Protein AF-A0A0M9DTR4-F1 (afdb_monomer_lite)

Radius of gyration: 16.74 Å; chains: 1; bounding box: 47×38×42 Å

pLDDT: mean 70.46, std 15.35, range [34.19, 94.31]

Foldseek 3Di:
DVVVVVPLPDDDPPVVLVVVLVVVLPPDDDPVCSVVLVVVLVVLVVVLVVVLSVVLVVDPDPVLSVLLNQLSSLCSVLVSCVVVVHPCSVVSNVVSVVSNVVSVVVVVVVVVVVVD

Secondary structure (DSSP, 8-state):
--SSGGGGGG----HHHHHHHHHHTTSS--TTTHHHHHHHHHHHHHHHHHHHHHHHHH---HHHHHHHHHHHHHHHHHHHHHHTT-TTHHHHHHHHHHHHHHHHHHHHHHHHHT--

Structure (mmCIF, N/CA/C/O backbone):
data_AF-A0A0M9DTR4-F1
#
_entry.id   AF-A0A0M9DTR4-F1
#
loop_
_atom_site.group_PDB
_atom_site.id
_atom_site.type_symbol
_atom_site.label_atom_id
_atom_site.label_alt_id
_atom_site.label_comp_id
_atom_site.label_asym_id
_atom_site.label_entity_id
_atom_site.label_seq_id
_atom_site.pdbx_PDB_ins_code
_atom_site.Cartn_x
_atom_site.Cartn_y
_atom_site.Cartn_z
_atom_site.occupancy
_atom_site.B_iso_or_equiv
_atom_site.auth_seq_id
_atom_site.auth_comp_id
_atom_site.auth_asym_id
_atom_site.auth_atom_id
_atom_site.pdbx_PDB_model_num
ATOM 1 N N . MET A 1 1 ? 2.302 27.544 21.510 1.00 43.34 1 MET A N 1
ATOM 2 C CA . MET A 1 1 ? 2.960 26.998 20.297 1.00 43.34 1 MET A CA 1
ATOM 3 C C . MET A 1 1 ? 3.927 25.820 20.546 1.00 43.34 1 MET A C 1
ATOM 5 O O . MET A 1 1 ? 4.364 25.216 19.581 1.00 43.34 1 MET A O 1
ATOM 9 N N . LYS A 1 2 ? 4.225 25.418 21.800 1.00 37.38 2 LYS A N 1
ATOM 10 C CA . LYS A 1 2 ? 5.081 24.245 22.111 1.00 37.38 2 LYS A CA 1
ATOM 11 C C . LYS A 1 2 ? 4.366 22.876 22.087 1.00 37.38 2 LYS A C 1
ATOM 13 O O . LYS A 1 2 ? 5.029 21.853 21.998 1.00 37.38 2 LYS A O 1
ATOM 18 N N . PHE A 1 3 ? 3.030 22.840 22.108 1.00 34.19 3 PHE A N 1
ATOM 19 C CA . PHE A 1 3 ? 2.258 21.584 22.148 1.00 34.19 3 PHE A CA 1
ATOM 20 C C . PHE A 1 3 ? 2.024 20.917 20.781 1.00 34.19 3 PHE A C 1
ATOM 22 O O . PHE A 1 3 ? 1.700 19.734 20.731 1.00 34.19 3 PHE A O 1
ATOM 29 N N . ILE A 1 4 ? 2.212 21.642 19.673 1.00 40.84 4 ILE A N 1
ATOM 30 C CA . ILE A 1 4 ? 1.938 21.125 18.320 1.00 40.84 4 ILE A CA 1
ATOM 31 C C . ILE A 1 4 ? 3.073 20.200 17.844 1.00 40.84 4 ILE A C 1
ATOM 33 O O . ILE A 1 4 ? 2.815 19.183 17.207 1.00 40.84 4 ILE A O 1
ATOM 37 N N . PHE A 1 5 ? 4.320 20.471 18.243 1.00 36.72 5 PHE A N 1
ATOM 38 C CA . PHE A 1 5 ? 5.483 19.680 17.824 1.00 36.72 5 PHE A CA 1
ATOM 39 C C . PHE A 1 5 ? 5.635 18.332 18.546 1.00 36.72 5 PHE A C 1
ATOM 41 O O . PHE A 1 5 ? 6.255 17.421 18.005 1.00 36.72 5 PHE A O 1
ATOM 48 N N . ALA A 1 6 ? 5.035 18.150 19.726 1.00 35.53 6 ALA A N 1
ATOM 49 C CA . ALA A 1 6 ? 5.185 16.907 20.488 1.00 35.53 6 ALA A CA 1
ATOM 50 C C . ALA A 1 6 ? 4.417 15.714 19.881 1.00 35.53 6 ALA A C 1
ATOM 52 O O . ALA A 1 6 ? 4.743 14.563 20.161 1.00 35.53 6 ALA A O 1
ATOM 53 N N . LYS A 1 7 ? 3.402 15.964 19.040 1.00 36.97 7 LYS A N 1
ATOM 54 C CA . LYS A 1 7 ? 2.514 14.911 18.512 1.00 36.97 7 LYS A CA 1
ATOM 55 C C . LYS A 1 7 ? 2.873 14.424 17.103 1.00 36.97 7 LYS A C 1
ATOM 57 O O . LYS A 1 7 ? 2.364 13.394 16.677 1.00 36.97 7 LYS A O 1
ATOM 62 N N . VAL A 1 8 ? 3.778 15.119 16.413 1.00 42.59 8 VAL A N 1
ATOM 63 C CA . VAL A 1 8 ? 4.242 14.780 15.052 1.00 42.59 8 VAL A CA 1
ATOM 64 C C . VAL A 1 8 ? 5.167 13.548 15.043 1.00 42.59 8 VAL A C 1
ATOM 66 O O . VAL A 1 8 ? 5.358 12.914 14.014 1.00 42.59 8 VAL A O 1
ATOM 69 N N . ASN A 1 9 ? 5.689 13.134 16.201 1.00 39.22 9 ASN A N 1
ATOM 70 C CA . ASN A 1 9 ? 6.763 12.140 16.296 1.00 39.22 9 ASN A CA 1
ATOM 71 C C . ASN A 1 9 ? 6.306 10.664 16.385 1.00 39.22 9 ASN A C 1
ATOM 73 O O . ASN A 1 9 ? 7.070 9.818 16.846 1.00 39.22 9 ASN A O 1
ATOM 77 N N . ARG A 1 10 ? 5.059 10.331 16.014 1.00 49.88 10 ARG A N 1
ATOM 78 C CA . ARG A 1 10 ? 4.512 8.969 16.212 1.00 49.88 10 ARG A CA 1
ATOM 79 C C . ARG A 1 10 ? 4.638 8.012 15.030 1.00 49.88 10 ARG A C 1
ATOM 81 O O . ARG A 1 10 ? 4.493 6.814 15.235 1.00 49.88 10 ARG A O 1
ATOM 88 N N . TYR A 1 11 ? 4.946 8.499 13.834 1.00 50.19 11 TYR A N 1
ATOM 89 C CA . TYR A 1 11 ? 5.058 7.650 12.649 1.00 50.19 11 TYR A CA 1
ATOM 90 C C . TYR A 1 11 ? 6.452 7.790 12.044 1.00 50.19 11 TYR A C 1
ATOM 92 O O . TYR A 1 11 ? 6.654 8.449 11.028 1.00 50.19 11 TYR A O 1
ATOM 100 N N . LYS A 1 12 ? 7.444 7.176 12.702 1.00 52.47 12 LYS A N 1
ATOM 101 C CA . LYS A 1 12 ? 8.712 6.869 12.036 1.00 52.47 12 LYS A CA 1
ATOM 102 C C . LYS A 1 12 ? 8.406 5.799 10.996 1.00 52.47 12 LYS A C 1
ATOM 104 O O . LYS A 1 12 ? 8.096 4.668 11.362 1.00 52.47 12 LYS A O 1
ATOM 109 N N . ILE A 1 13 ? 8.466 6.175 9.720 1.00 51.47 13 ILE A N 1
ATOM 110 C CA . ILE A 1 13 ? 8.462 5.221 8.610 1.00 51.47 13 ILE A CA 1
ATOM 111 C C . ILE A 1 13 ? 9.554 4.193 8.933 1.00 51.47 13 ILE A C 1
ATOM 113 O O . ILE A 1 13 ? 10.699 4.598 9.168 1.00 51.47 13 ILE A O 1
ATOM 117 N N . PRO A 1 14 ? 9.230 2.896 9.036 1.00 45.91 14 PRO A N 1
ATOM 118 C CA . PRO A 1 14 ? 10.225 1.910 9.402 1.00 45.91 14 PRO A CA 1
ATOM 119 C C . PRO A 1 14 ? 11.342 1.919 8.350 1.00 45.91 14 PRO A C 1
ATOM 121 O O . PRO A 1 14 ? 11.039 1.845 7.157 1.00 45.91 14 PRO A O 1
ATOM 124 N N . PRO A 1 15 ? 12.625 1.979 8.741 1.00 46.09 15 PRO A N 1
ATOM 125 C CA . PRO A 1 15 ? 13.732 2.020 7.786 1.00 46.09 15 PRO A CA 1
ATOM 126 C C . PRO A 1 15 ? 13.749 0.802 6.848 1.00 46.09 15 PRO A C 1
ATOM 128 O O . PRO A 1 15 ? 14.221 0.913 5.721 1.00 46.09 15 PRO A O 1
ATOM 131 N N . PHE A 1 16 ? 13.152 -0.326 7.257 1.00 43.22 16 PHE A N 1
ATOM 132 C CA . PHE A 1 16 ? 12.993 -1.497 6.393 1.00 43.22 16 PHE A CA 1
ATOM 133 C C . PHE A 1 16 ? 12.066 -1.244 5.192 1.00 43.22 16 PHE A C 1
ATOM 135 O O . PHE A 1 16 ? 12.282 -1.840 4.145 1.00 43.22 16 PHE A O 1
ATOM 142 N N . VAL A 1 17 ? 11.065 -0.359 5.305 1.00 53.34 17 VAL A N 1
ATOM 143 C CA . VAL A 1 17 ? 10.143 -0.033 4.200 1.00 53.34 17 VAL A CA 1
ATOM 144 C C . VAL A 1 17 ? 10.885 0.736 3.110 1.00 53.34 17 VAL A C 1
ATOM 146 O O . VAL A 1 17 ? 10.721 0.450 1.931 1.00 53.34 17 VAL A O 1
ATOM 149 N N . ILE A 1 18 ? 11.766 1.658 3.507 1.00 55.31 18 ILE A N 1
ATOM 150 C CA . ILE A 1 18 ? 12.623 2.401 2.576 1.00 55.31 18 ILE A CA 1
ATOM 151 C C . ILE A 1 18 ? 13.627 1.446 1.917 1.00 55.31 18 ILE A C 1
ATOM 153 O O . ILE A 1 18 ? 13.803 1.487 0.703 1.00 55.31 18 ILE A O 1
ATOM 157 N N . LEU A 1 19 ? 14.238 0.544 2.695 1.00 50.56 19 LEU A N 1
ATOM 158 C CA . LEU A 1 19 ? 15.201 -0.433 2.175 1.00 50.56 19 LEU A CA 1
ATOM 159 C C . LEU A 1 19 ? 14.567 -1.433 1.196 1.00 50.56 19 LEU A C 1
ATOM 161 O O . LEU A 1 19 ? 15.184 -1.780 0.195 1.00 50.56 19 LEU A O 1
ATOM 165 N N . LEU A 1 20 ? 13.344 -1.887 1.476 1.00 52.94 20 LEU A N 1
ATOM 166 C CA . LEU A 1 20 ? 12.623 -2.851 0.645 1.00 52.94 20 LEU A CA 1
ATOM 167 C C . LEU A 1 20 ? 12.211 -2.228 -0.693 1.00 52.94 20 LEU A C 1
ATOM 169 O O . LEU A 1 20 ? 12.397 -2.841 -1.738 1.00 52.94 20 LEU A O 1
ATOM 173 N N . VAL A 1 21 ? 11.737 -0.981 -0.676 1.00 56.31 21 VAL A N 1
ATOM 174 C CA . VAL A 1 21 ? 11.347 -0.262 -1.897 1.00 56.31 21 VAL A CA 1
ATOM 175 C C . VAL A 1 21 ? 12.566 0.104 -2.755 1.00 56.31 21 VAL A C 1
ATOM 177 O O . VAL A 1 21 ? 12.513 -0.032 -3.973 1.00 56.31 21 VAL A O 1
ATOM 180 N N . VAL A 1 22 ? 13.688 0.499 -2.142 1.00 58.59 22 VAL A N 1
ATOM 181 C CA . VAL A 1 22 ? 14.943 0.784 -2.867 1.00 58.59 22 VAL A CA 1
ATOM 182 C C . VAL A 1 22 ? 15.613 -0.497 -3.378 1.00 58.59 22 VAL A C 1
ATOM 184 O O . VAL A 1 22 ? 16.221 -0.491 -4.444 1.00 58.59 22 VAL A O 1
ATOM 187 N N . GLY A 1 23 ? 15.490 -1.612 -2.654 1.00 56.47 23 GLY A N 1
ATOM 188 C CA . GLY A 1 23 ? 16.024 -2.904 -3.087 1.00 56.47 23 GLY A CA 1
ATOM 189 C C . GLY A 1 23 ? 15.309 -3.454 -4.323 1.00 56.47 23 GLY A C 1
ATOM 190 O O . GLY A 1 23 ? 15.964 -3.952 -5.239 1.00 56.47 23 GLY A O 1
ATOM 191 N N . LEU A 1 24 ? 13.983 -3.311 -4.396 1.00 52.62 24 LEU A N 1
ATOM 192 C CA . LEU A 1 24 ? 13.187 -3.826 -5.515 1.00 52.62 24 LEU A CA 1
ATOM 193 C C . LEU A 1 24 ? 13.381 -3.015 -6.808 1.00 52.62 24 LEU A C 1
ATOM 195 O O . LEU A 1 24 ? 13.312 -3.573 -7.889 1.00 52.62 24 LEU A O 1
ATOM 199 N N . THR A 1 25 ? 13.736 -1.732 -6.772 1.00 56.22 25 THR A N 1
ATOM 200 C CA . THR A 1 25 ? 13.970 -0.979 -8.024 1.00 56.22 25 THR A CA 1
ATOM 201 C C . THR A 1 25 ? 15.291 -1.324 -8.729 1.00 56.22 25 THR A C 1
ATOM 203 O O . THR A 1 25 ? 15.538 -0.839 -9.832 1.00 56.22 25 THR A O 1
ATOM 206 N N . SER A 1 26 ? 16.139 -2.173 -8.133 1.00 53.97 26 SER A N 1
ATOM 207 C CA . SER A 1 26 ? 17.496 -2.452 -8.628 1.00 53.97 26 SER A CA 1
ATOM 208 C C . SER A 1 26 ? 17.660 -3.746 -9.449 1.00 53.97 26 SER A C 1
ATOM 210 O O . SER A 1 26 ? 18.710 -3.939 -10.061 1.00 53.97 26 SER A O 1
ATOM 212 N N . ILE A 1 27 ? 16.649 -4.624 -9.527 1.00 53.75 27 ILE A N 1
ATOM 213 C CA . ILE A 1 27 ? 16.793 -5.958 -10.151 1.00 53.75 27 ILE A CA 1
ATOM 214 C C . ILE A 1 27 ? 16.231 -5.974 -11.591 1.00 53.75 27 ILE A C 1
ATOM 216 O O . ILE A 1 27 ? 15.093 -6.341 -11.846 1.00 53.75 27 ILE A O 1
ATOM 220 N N . GLY A 1 28 ? 17.046 -5.614 -12.584 1.00 56.47 28 GLY A N 1
ATOM 221 C CA . GLY A 1 28 ? 16.766 -5.988 -13.985 1.00 56.47 28 GLY A CA 1
ATOM 222 C C . GLY A 1 28 ? 16.143 -4.924 -14.894 1.00 56.47 28 GLY A C 1
ATOM 223 O O . GLY A 1 28 ? 15.533 -5.281 -15.898 1.00 56.47 28 GLY A O 1
ATOM 224 N N . ALA A 1 29 ? 16.315 -3.635 -14.597 1.00 57.31 29 ALA A N 1
ATOM 225 C CA . ALA A 1 29 ? 16.018 -2.576 -15.561 1.00 57.31 29 ALA A CA 1
ATOM 226 C C . ALA A 1 29 ? 17.230 -2.293 -16.469 1.00 57.31 29 ALA A C 1
ATOM 228 O O . ALA A 1 29 ? 18.368 -2.200 -16.006 1.00 57.31 29 ALA A O 1
ATOM 229 N N . ASP A 1 30 ? 16.964 -2.138 -17.765 1.00 63.38 30 ASP A N 1
ATOM 230 C CA . ASP A 1 30 ? 17.950 -1.754 -18.774 1.00 63.38 30 ASP A CA 1
ATOM 231 C C . ASP A 1 30 ? 18.563 -0.382 -18.415 1.00 63.38 30 ASP A C 1
ATOM 233 O O . ASP A 1 30 ? 17.836 0.578 -18.128 1.00 63.38 30 ASP A O 1
ATOM 237 N N . LEU A 1 31 ? 19.898 -0.271 -18.412 1.00 63.84 31 LEU A N 1
ATOM 238 C CA . LEU A 1 31 ? 20.644 0.875 -17.847 1.00 63.84 31 LEU A CA 1
ATOM 239 C C . LEU A 1 31 ? 20.232 2.238 -18.433 1.00 63.84 31 LEU A C 1
ATOM 241 O O . LEU A 1 31 ? 20.317 3.257 -17.748 1.00 63.84 31 LEU A O 1
ATOM 245 N N . ASN A 1 32 ? 19.747 2.254 -19.675 1.00 68.38 32 ASN A N 1
ATOM 246 C CA . ASN A 1 32 ? 19.330 3.470 -20.378 1.00 68.38 32 ASN A CA 1
ATOM 247 C C . ASN A 1 32 ? 17.959 4.004 -19.928 1.00 68.38 32 ASN A C 1
ATOM 249 O O . ASN A 1 32 ? 17.683 5.192 -20.080 1.00 68.38 32 ASN A O 1
ATOM 253 N N . VAL A 1 33 ? 17.100 3.146 -19.370 1.00 68.44 33 VAL A N 1
ATOM 254 C CA . VAL A 1 33 ? 15.736 3.502 -18.927 1.00 68.44 33 VAL A CA 1
ATOM 255 C C . VAL A 1 33 ? 15.663 3.644 -17.403 1.00 68.44 33 VAL A C 1
ATOM 257 O O . VAL A 1 33 ? 14.786 4.333 -16.879 1.00 68.44 33 VAL A O 1
ATOM 260 N N . LEU A 1 34 ? 16.646 3.073 -16.698 1.00 69.62 34 LEU A N 1
ATOM 261 C CA . LEU A 1 34 ? 16.830 3.139 -15.250 1.00 69.62 34 LEU A CA 1
ATOM 262 C C . LEU A 1 34 ? 16.625 4.543 -14.636 1.00 69.62 34 LEU A C 1
ATOM 264 O O . LEU A 1 34 ? 15.877 4.635 -13.661 1.00 69.62 34 LEU A O 1
ATOM 268 N N . PRO A 1 35 ? 17.190 5.651 -15.169 1.00 69.69 35 PRO A N 1
ATOM 269 C CA . PRO A 1 3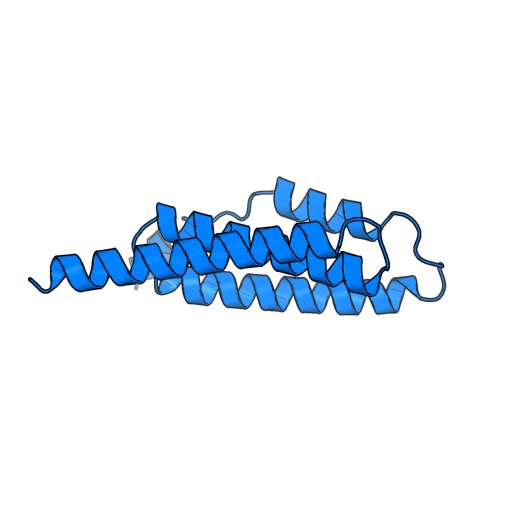5 ? 16.991 6.969 -14.559 1.00 69.69 35 PRO A CA 1
ATOM 270 C C . PRO A 1 35 ? 15.539 7.460 -14.652 1.00 69.69 35 PRO A C 1
ATOM 272 O O . PRO A 1 35 ? 15.030 8.038 -13.694 1.00 69.69 35 PRO A O 1
ATOM 275 N N . PHE A 1 36 ? 14.838 7.190 -15.758 1.00 69.56 36 PHE A N 1
ATOM 276 C CA . PHE A 1 36 ? 13.424 7.553 -15.903 1.00 69.56 36 PHE A CA 1
ATOM 277 C C . PHE A 1 36 ? 12.529 6.715 -14.986 1.00 69.56 36 PHE A C 1
ATOM 279 O O . PHE A 1 36 ? 11.623 7.255 -14.352 1.00 69.56 36 PHE A O 1
ATOM 286 N N . MET A 1 37 ? 12.815 5.418 -14.857 1.00 69.06 37 MET A N 1
ATOM 287 C CA . MET A 1 37 ? 12.072 4.531 -13.958 1.00 69.06 37 MET A CA 1
ATOM 288 C C . MET A 1 37 ? 12.277 4.902 -12.489 1.00 69.06 37 MET A C 1
ATOM 290 O O . MET A 1 37 ? 11.315 4.915 -11.728 1.00 69.06 37 MET A O 1
ATOM 294 N N . LEU A 1 38 ? 13.496 5.285 -12.097 1.00 72.44 38 LEU A N 1
ATOM 295 C CA . LEU A 1 38 ? 13.780 5.766 -10.744 1.00 72.44 38 LEU A CA 1
ATOM 296 C C . LEU A 1 38 ? 13.049 7.073 -10.428 1.00 72.44 38 LEU A C 1
ATOM 298 O O . LEU A 1 38 ? 12.553 7.226 -9.316 1.00 72.44 38 LEU A O 1
ATOM 302 N N . ILE A 1 39 ? 12.938 7.996 -11.390 1.00 76.31 39 ILE A N 1
ATOM 303 C CA . ILE A 1 39 ? 12.180 9.243 -11.208 1.00 76.31 39 ILE A CA 1
ATOM 304 C C . ILE A 1 39 ? 10.691 8.945 -11.022 1.00 76.31 39 ILE A C 1
ATOM 306 O O . ILE A 1 39 ? 10.085 9.459 -10.083 1.00 76.31 39 ILE A O 1
ATOM 310 N N . ILE A 1 40 ? 10.108 8.100 -11.877 1.00 73.94 40 ILE A N 1
ATOM 311 C CA . ILE A 1 40 ? 8.696 7.702 -11.767 1.00 73.94 40 ILE A CA 1
ATOM 312 C C . ILE A 1 40 ? 8.452 7.019 -10.422 1.00 73.94 40 ILE A C 1
ATOM 314 O O . ILE A 1 40 ? 7.527 7.398 -9.707 1.00 73.94 40 ILE A O 1
ATOM 318 N N . ALA A 1 41 ? 9.337 6.101 -10.031 1.00 73.19 41 ALA A N 1
ATOM 319 C CA . ALA A 1 41 ? 9.227 5.402 -8.764 1.00 73.19 41 ALA A CA 1
ATOM 320 C C . ALA A 1 41 ? 9.329 6.340 -7.561 1.00 73.19 41 ALA A C 1
ATOM 322 O O . ALA A 1 41 ? 8.552 6.239 -6.614 1.00 73.19 41 ALA A O 1
ATOM 323 N N . PHE A 1 42 ? 10.256 7.294 -7.610 1.00 74.44 42 PHE A N 1
ATOM 324 C CA . PHE A 1 42 ? 10.430 8.287 -6.560 1.00 74.44 42 PHE A CA 1
ATOM 325 C C . PHE A 1 42 ? 9.205 9.200 -6.432 1.00 74.44 42 PHE A C 1
ATOM 327 O O . PHE A 1 42 ? 8.755 9.467 -5.318 1.00 74.44 42 PHE A O 1
ATOM 334 N N . ILE A 1 43 ? 8.623 9.632 -7.555 1.00 77.25 43 ILE A N 1
ATOM 335 C CA . ILE A 1 43 ? 7.385 10.425 -7.575 1.00 77.25 43 ILE A CA 1
ATOM 336 C C . ILE A 1 43 ? 6.220 9.625 -6.984 1.00 77.25 43 ILE A C 1
ATOM 338 O O . ILE A 1 43 ? 5.481 10.157 -6.155 1.00 77.25 43 ILE A O 1
ATOM 342 N N . GLU A 1 44 ? 6.072 8.352 -7.352 1.00 75.00 44 GLU A N 1
ATOM 343 C CA . GLU A 1 44 ? 5.035 7.473 -6.800 1.00 75.00 44 GLU A CA 1
ATOM 344 C C . GLU A 1 44 ? 5.171 7.330 -5.284 1.00 75.00 44 GLU A C 1
ATOM 346 O O . GLU A 1 44 ? 4.209 7.549 -4.547 1.00 75.00 44 GLU A O 1
ATOM 351 N N . ILE A 1 45 ? 6.382 7.050 -4.796 1.00 73.81 45 ILE A N 1
ATOM 352 C CA . ILE A 1 45 ? 6.672 6.933 -3.362 1.00 73.81 45 ILE A CA 1
ATOM 353 C C . ILE A 1 45 ? 6.346 8.240 -2.633 1.00 73.81 45 ILE A C 1
ATOM 355 O O . ILE A 1 45 ? 5.732 8.205 -1.566 1.00 73.81 45 ILE A O 1
ATOM 359 N N . LEU A 1 46 ? 6.708 9.398 -3.195 1.00 74.25 46 LEU A N 1
ATOM 360 C CA . LEU A 1 46 ? 6.388 10.698 -2.600 1.00 74.25 46 LEU A CA 1
ATOM 361 C C . LEU A 1 46 ? 4.880 10.949 -2.529 1.00 74.25 46 LEU A C 1
ATOM 363 O O . LEU A 1 46 ? 4.396 11.422 -1.499 1.00 74.25 46 LEU A O 1
ATOM 367 N N . ILE A 1 47 ? 4.132 10.597 -3.578 1.00 78.25 47 ILE A N 1
ATOM 368 C CA . ILE A 1 47 ? 2.666 10.677 -3.586 1.00 78.25 47 ILE A CA 1
ATOM 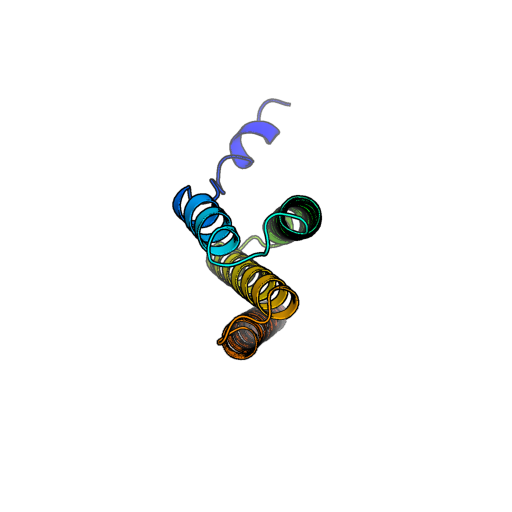369 C C . ILE A 1 47 ? 2.081 9.787 -2.487 1.00 78.25 47 ILE A C 1
ATOM 371 O O . ILE A 1 47 ? 1.220 10.242 -1.732 1.00 78.25 47 ILE A O 1
ATOM 375 N N . TYR A 1 48 ? 2.580 8.558 -2.329 1.00 73.44 48 TYR A N 1
ATOM 376 C CA . TYR A 1 48 ? 2.121 7.662 -1.267 1.00 73.44 48 TYR A CA 1
ATOM 377 C C . TYR A 1 48 ? 2.453 8.191 0.129 1.00 73.44 48 TYR A C 1
ATOM 379 O O . TYR A 1 48 ? 1.580 8.178 0.994 1.00 73.44 48 TYR A O 1
ATOM 387 N N . LEU A 1 49 ? 3.662 8.714 0.357 1.00 69.81 49 LEU A N 1
ATOM 388 C CA . LEU A 1 49 ? 4.054 9.322 1.636 1.00 69.81 49 LEU A CA 1
ATOM 389 C C . LEU A 1 49 ? 3.215 10.564 1.969 1.00 69.81 49 LEU A C 1
ATOM 391 O O . LEU A 1 49 ? 2.815 10.770 3.121 1.00 69.81 49 LEU A O 1
ATOM 395 N N . PHE A 1 50 ? 2.897 11.378 0.963 1.00 74.69 50 PHE A N 1
ATOM 396 C CA . PHE A 1 50 ? 1.996 12.517 1.109 1.00 74.69 50 PHE A CA 1
ATOM 397 C C . PHE A 1 50 ? 0.572 12.069 1.472 1.00 74.69 50 PHE A C 1
ATOM 399 O O . PHE A 1 50 ? -0.038 12.596 2.406 1.00 74.69 50 PHE A O 1
ATOM 406 N N . PHE A 1 51 ? 0.051 11.044 0.797 1.00 70.31 51 PHE A N 1
ATOM 407 C CA . PHE A 1 51 ? -1.289 10.522 1.064 1.00 70.31 51 PHE A CA 1
ATOM 408 C C . PHE A 1 51 ? -1.383 9.878 2.455 1.00 70.31 51 PHE A C 1
ATOM 410 O O . PHE A 1 51 ? -2.303 10.164 3.221 1.00 70.31 51 PHE A O 1
ATOM 417 N N . VAL A 1 52 ? -0.375 9.086 2.827 1.00 68.75 52 VAL A N 1
ATOM 418 C CA . VAL A 1 52 ? -0.206 8.471 4.150 1.00 68.75 52 VAL A CA 1
ATOM 419 C C . VAL A 1 52 ? -0.177 9.511 5.263 1.00 68.75 52 VAL A C 1
ATOM 421 O O . VAL A 1 52 ? -0.864 9.347 6.270 1.00 68.75 52 VAL A O 1
ATOM 424 N N . SER A 1 53 ? 0.603 10.581 5.102 1.00 65.31 53 SER A N 1
ATOM 425 C CA . SER A 1 53 ? 0.725 11.616 6.133 1.00 65.31 53 SER A CA 1
ATOM 426 C C . SER A 1 53 ? -0.576 12.404 6.300 1.00 65.31 53 SER A C 1
ATOM 428 O O . SER A 1 53 ? -0.967 12.714 7.426 1.00 65.31 53 SER A O 1
ATOM 430 N N . THR A 1 54 ? -1.302 12.634 5.204 1.00 67.75 54 THR A N 1
ATOM 431 C CA . THR A 1 54 ? -2.604 13.315 5.218 1.00 67.75 54 THR A CA 1
ATOM 432 C C . THR A 1 54 ? -3.699 12.441 5.848 1.00 67.75 54 THR A C 1
ATOM 434 O O . THR A 1 54 ? -4.445 12.899 6.714 1.00 67.75 54 THR A O 1
ATOM 437 N N . ILE A 1 55 ? -3.777 11.157 5.482 1.00 65.44 55 ILE A N 1
ATOM 438 C CA . ILE A 1 55 ? -4.779 10.203 5.999 1.00 65.44 55 ILE A CA 1
ATOM 439 C C . ILE A 1 55 ? -4.472 9.788 7.443 1.00 65.44 55 ILE A C 1
ATOM 441 O O . ILE A 1 55 ? -5.377 9.707 8.273 1.00 65.44 55 ILE A O 1
ATOM 445 N N . GLY A 1 56 ? -3.200 9.565 7.777 1.00 62.38 56 GLY A N 1
ATOM 446 C CA . GLY A 1 56 ? -2.760 9.249 9.137 1.00 62.38 56 GLY A CA 1
ATOM 447 C C . GLY A 1 56 ? -3.062 10.375 10.128 1.00 62.38 56 GLY A C 1
ATOM 448 O O . GLY A 1 56 ? -3.303 10.114 11.302 1.00 62.38 56 GLY A O 1
ATOM 449 N N . TRP A 1 57 ? -3.129 11.622 9.654 1.00 59.97 57 TRP A N 1
ATOM 450 C CA . TRP A 1 57 ? -3.594 12.753 10.456 1.00 59.97 57 TRP A CA 1
ATOM 451 C C . TRP A 1 57 ? -5.115 12.738 10.696 1.00 59.97 57 TRP A C 1
ATOM 453 O O . TRP A 1 57 ? -5.573 13.102 11.781 1.00 59.97 57 TRP A O 1
ATOM 463 N N . LEU A 1 58 ? -5.902 12.277 9.718 1.00 63.66 58 LEU A N 1
ATOM 464 C CA . LEU A 1 58 ? -7.365 12.162 9.815 1.00 63.66 58 LEU A CA 1
ATOM 465 C C . LEU A 1 58 ? -7.815 11.033 10.760 1.00 63.66 58 LEU A C 1
ATOM 467 O O . LEU A 1 58 ? -8.890 11.115 11.360 1.00 63.66 58 LEU A O 1
ATOM 471 N N . ILE A 1 59 ? -7.004 9.985 10.919 1.00 68.31 59 ILE A N 1
ATOM 472 C CA . ILE A 1 59 ? -7.385 8.764 11.634 1.00 68.31 59 ILE A CA 1
ATOM 473 C C . ILE A 1 59 ? -6.771 8.738 13.030 1.00 68.31 59 ILE A C 1
ATOM 475 O O . ILE A 1 59 ? -5.563 8.649 13.214 1.00 68.31 59 ILE A O 1
ATOM 479 N N . LYS A 1 60 ? -7.635 8.763 14.048 1.00 69.44 60 LYS A N 1
ATOM 480 C CA . LYS A 1 60 ? -7.221 8.725 15.461 1.00 69.44 60 LYS A CA 1
ATOM 481 C C . LYS A 1 60 ? -6.923 7.313 15.983 1.00 69.44 60 LYS A C 1
ATOM 483 O O . LYS A 1 60 ? -6.395 7.190 17.083 1.00 69.44 60 LYS A O 1
ATOM 488 N N . ASN A 1 61 ? -7.293 6.273 15.232 1.00 76.56 61 ASN A N 1
ATOM 489 C CA . ASN A 1 61 ? -7.090 4.874 15.606 1.00 76.56 61 ASN A CA 1
ATOM 490 C C . ASN A 1 61 ? -5.780 4.341 15.014 1.00 76.56 61 ASN A C 1
ATOM 492 O O . ASN A 1 61 ? -5.687 4.161 13.799 1.00 76.56 61 ASN A O 1
ATOM 496 N N . ASP A 1 62 ? -4.819 4.005 15.876 1.00 77.81 62 ASP A N 1
ATOM 497 C CA . ASP A 1 62 ? -3.487 3.534 15.467 1.00 77.81 62 ASP A CA 1
ATOM 498 C C . ASP A 1 62 ? -3.557 2.280 14.563 1.00 77.81 62 ASP A C 1
ATOM 500 O O . ASP A 1 62 ? -2.830 2.173 13.580 1.00 77.81 62 ASP A O 1
ATOM 504 N N . LEU A 1 63 ? -4.504 1.368 14.817 1.00 77.19 63 LEU A N 1
ATOM 505 C CA . LEU A 1 63 ? -4.715 0.148 14.018 1.00 77.19 63 LEU A CA 1
ATOM 506 C C . LEU A 1 63 ? -5.171 0.434 12.575 1.00 77.19 63 LEU A C 1
ATOM 508 O O . LEU A 1 63 ? -4.661 -0.164 11.629 1.00 77.19 63 LEU A O 1
ATOM 512 N N . GLN A 1 64 ? -6.107 1.371 12.397 1.00 78.25 64 GLN A N 1
ATOM 513 C CA . GLN A 1 64 ? -6.575 1.787 11.069 1.00 78.25 64 GLN A CA 1
ATOM 514 C C . GLN A 1 64 ? -5.487 2.561 10.327 1.00 78.25 64 GLN A C 1
ATOM 516 O O . GLN A 1 64 ? -5.295 2.361 9.130 1.00 78.25 64 GLN A O 1
ATOM 521 N N . ALA A 1 65 ? -4.737 3.402 11.044 1.00 77.06 65 ALA A N 1
ATOM 522 C CA . ALA A 1 65 ? -3.604 4.111 10.473 1.00 77.06 65 ALA A CA 1
ATOM 523 C C . ALA A 1 65 ? -2.550 3.128 9.940 1.00 77.06 65 ALA A C 1
ATOM 525 O O . ALA A 1 65 ? -2.136 3.255 8.789 1.00 77.06 65 ALA A O 1
ATOM 526 N N . ILE A 1 66 ? -2.163 2.113 10.721 1.00 79.19 66 ILE A N 1
ATOM 527 C CA . ILE A 1 66 ? -1.206 1.079 10.291 1.00 79.19 66 ILE A CA 1
ATOM 528 C C . ILE A 1 66 ? -1.736 0.302 9.080 1.00 79.19 66 ILE A C 1
ATOM 530 O O . ILE A 1 66 ? -1.010 0.128 8.103 1.00 79.19 66 ILE A O 1
ATOM 534 N N . SER A 1 67 ? -2.999 -0.131 9.111 1.00 81.44 67 SER A N 1
ATOM 535 C CA . SER A 1 67 ? -3.604 -0.891 8.011 1.00 81.44 67 SER A CA 1
ATOM 536 C C . SER A 1 67 ? -3.632 -0.101 6.699 1.00 81.44 67 SER A C 1
ATOM 538 O O . SER A 1 67 ? -3.273 -0.640 5.651 1.00 81.44 67 SER A O 1
ATOM 540 N N . LEU A 1 68 ? -3.972 1.190 6.739 1.00 82.62 68 LEU A N 1
ATOM 541 C CA . LEU A 1 68 ? -3.973 2.042 5.545 1.00 82.62 68 LEU A CA 1
ATOM 542 C C . LEU A 1 68 ? -2.570 2.301 5.020 1.00 82.62 68 LEU A C 1
ATOM 544 O O . LEU A 1 68 ? -2.347 2.179 3.820 1.00 82.62 68 LEU A O 1
ATOM 548 N N . ASN A 1 69 ? -1.618 2.593 5.909 1.00 80.06 69 ASN A N 1
ATOM 549 C CA . ASN A 1 69 ? -0.208 2.711 5.542 1.00 80.06 69 ASN A CA 1
ATOM 550 C C . ASN A 1 69 ? 0.273 1.468 4.788 1.00 80.06 69 ASN A C 1
ATOM 552 O O . ASN A 1 69 ? 0.840 1.578 3.704 1.00 80.06 69 ASN A O 1
ATOM 556 N N . LEU A 1 70 ? -0.006 0.286 5.338 1.00 82.69 70 LEU A N 1
ATOM 557 C CA . LEU A 1 70 ? 0.390 -0.980 4.736 1.00 82.69 70 LEU A CA 1
ATOM 558 C C . LEU A 1 70 ? -0.285 -1.197 3.374 1.00 82.69 70 LEU A C 1
ATOM 560 O O . LEU A 1 70 ? 0.373 -1.602 2.420 1.00 82.69 70 LEU A O 1
ATOM 564 N N . SER A 1 71 ? -1.571 -0.861 3.261 1.00 86.50 71 SER A N 1
ATOM 565 C CA . SER A 1 71 ? -2.324 -0.943 2.004 1.00 86.50 71 SER A CA 1
ATOM 566 C C . SER A 1 71 ? -1.684 -0.097 0.901 1.00 86.50 71 SER A C 1
ATOM 568 O O . SER A 1 71 ? -1.475 -0.581 -0.208 1.00 86.50 71 SER A O 1
ATOM 570 N N . PHE A 1 72 ? -1.330 1.153 1.212 1.00 82.25 72 PHE A N 1
ATOM 571 C CA . PHE A 1 72 ? -0.691 2.066 0.264 1.00 82.25 72 PHE A CA 1
ATOM 572 C C . PHE A 1 72 ? 0.712 1.610 -0.140 1.00 82.25 72 PHE A C 1
ATOM 574 O O . PHE A 1 72 ? 1.070 1.739 -1.306 1.00 82.25 72 PHE A O 1
ATOM 581 N N . VAL A 1 73 ? 1.477 1.013 0.778 1.00 82.12 73 VAL A N 1
ATOM 582 C CA . VAL A 1 73 ? 2.781 0.413 0.451 1.00 82.12 73 VAL A CA 1
ATOM 583 C C . VAL A 1 73 ? 2.621 -0.731 -0.552 1.00 82.12 73 VAL A C 1
ATOM 585 O O . VAL A 1 73 ? 3.320 -0.746 -1.560 1.00 82.12 73 VAL A O 1
ATOM 588 N N . PHE A 1 74 ? 1.679 -1.653 -0.333 1.00 85.44 74 PHE A N 1
ATOM 589 C CA . PHE A 1 74 ? 1.430 -2.752 -1.276 1.00 85.44 74 PHE A CA 1
ATOM 590 C C . PHE A 1 74 ? 0.931 -2.266 -2.639 1.00 85.44 74 PHE A C 1
ATOM 592 O O . PHE A 1 74 ? 1.338 -2.806 -3.665 1.00 85.44 74 PHE A O 1
ATOM 599 N N . LEU A 1 75 ? 0.089 -1.229 -2.663 1.00 86.00 75 LEU A N 1
ATOM 600 C CA . LEU A 1 75 ? -0.354 -0.610 -3.911 1.00 86.00 75 LEU A CA 1
ATOM 601 C C . LEU A 1 75 ? 0.803 0.042 -4.669 1.00 86.00 75 LEU A C 1
ATOM 603 O O . LEU A 1 75 ? 0.875 -0.127 -5.881 1.00 86.00 75 LEU A O 1
ATOM 607 N N . GLY A 1 76 ? 1.707 0.731 -3.968 1.00 81.56 76 GLY A N 1
ATOM 608 C CA . GLY A 1 76 ? 2.876 1.357 -4.581 1.00 81.56 76 GLY A CA 1
ATOM 609 C C . GLY A 1 76 ? 3.903 0.355 -5.089 1.00 81.56 76 GLY A C 1
ATOM 610 O O . GLY A 1 76 ? 4.412 0.502 -6.191 1.00 81.56 76 GLY A O 1
ATOM 611 N N . ILE A 1 77 ? 4.173 -0.708 -4.333 1.00 81.75 77 ILE A N 1
ATOM 612 C CA . ILE A 1 77 ? 5.052 -1.787 -4.803 1.00 81.75 77 ILE A CA 1
ATOM 613 C C . ILE A 1 77 ? 4.424 -2.484 -6.014 1.00 81.75 77 ILE A C 1
ATOM 615 O O . ILE A 1 77 ? 5.086 -2.675 -7.028 1.00 81.75 77 ILE A O 1
ATOM 619 N N . GLY A 1 78 ? 3.132 -2.808 -5.949 1.00 85.75 78 GLY A N 1
ATOM 620 C CA . GLY A 1 78 ? 2.443 -3.466 -7.053 1.00 85.75 78 GLY A CA 1
ATOM 621 C C . GLY A 1 78 ? 2.359 -2.608 -8.319 1.00 85.75 78 GLY A C 1
ATOM 622 O O . GLY A 1 78 ? 2.457 -3.146 -9.420 1.00 85.75 78 GLY A O 1
ATOM 623 N N . SER A 1 79 ? 2.204 -1.284 -8.202 1.00 81.94 79 SER A N 1
ATOM 624 C CA . SER A 1 79 ? 2.204 -0.388 -9.364 1.00 81.94 79 SER A CA 1
ATOM 625 C C . SER A 1 79 ? 3.595 -0.260 -9.985 1.00 81.94 79 SER A C 1
ATOM 627 O O . SER A 1 79 ? 3.713 -0.362 -11.207 1.00 81.94 79 SER A O 1
ATOM 629 N N . LEU A 1 80 ? 4.644 -0.177 -9.162 1.00 78.75 80 LEU A N 1
ATOM 630 C CA . LEU A 1 80 ? 6.038 -0.234 -9.612 1.00 78.75 80 LEU A CA 1
ATOM 631 C C . LEU A 1 80 ? 6.344 -1.524 -10.365 1.00 78.75 80 LEU A C 1
ATOM 633 O O . LEU A 1 80 ? 6.839 -1.485 -11.489 1.00 78.75 80 LEU A O 1
ATOM 637 N N . GLU A 1 81 ? 5.996 -2.668 -9.784 1.00 82.81 81 GLU A N 1
ATOM 638 C CA . GLU A 1 81 ? 6.179 -3.968 -10.427 1.00 82.81 81 GLU A CA 1
ATOM 639 C C . GLU A 1 81 ? 5.387 -4.066 -11.734 1.00 82.81 81 GLU A C 1
ATOM 641 O O . GLU A 1 81 ? 5.871 -4.656 -12.699 1.00 82.81 81 GLU A O 1
ATOM 646 N N . LYS A 1 82 ? 4.199 -3.447 -11.813 1.00 79.44 82 LYS A N 1
ATOM 647 C CA . LYS A 1 82 ? 3.393 -3.408 -13.042 1.00 79.44 82 LYS A CA 1
ATOM 648 C C . LYS A 1 82 ? 4.093 -2.610 -14.143 1.00 79.44 82 LYS A C 1
ATOM 650 O O . LYS A 1 82 ? 4.091 -3.043 -15.292 1.00 79.44 82 LYS A O 1
ATOM 655 N N . ILE A 1 83 ? 4.713 -1.480 -13.797 1.00 77.44 83 ILE A N 1
ATOM 656 C CA . ILE A 1 83 ? 5.507 -0.659 -14.726 1.00 77.44 83 ILE A CA 1
ATOM 657 C C . ILE A 1 83 ? 6.764 -1.425 -15.164 1.00 77.44 83 ILE A C 1
ATOM 659 O O . ILE A 1 83 ? 7.073 -1.488 -16.355 1.00 77.44 83 ILE A O 1
ATOM 663 N N . MET A 1 84 ? 7.454 -2.068 -14.219 1.00 75.50 84 MET A N 1
ATOM 664 C CA . MET A 1 84 ? 8.665 -2.862 -14.463 1.00 75.50 84 MET A CA 1
ATOM 665 C C . MET A 1 84 ? 8.389 -4.239 -15.093 1.00 75.50 84 MET A C 1
ATOM 667 O O . MET A 1 84 ? 9.335 -4.955 -15.404 1.00 75.50 84 MET A O 1
ATOM 671 N N . HIS A 1 85 ? 7.119 -4.604 -15.317 1.00 78.31 85 HIS A N 1
ATOM 672 C CA . HIS A 1 85 ? 6.680 -5.913 -15.826 1.00 78.31 85 HIS A CA 1
ATOM 673 C C . HIS A 1 85 ? 7.148 -7.108 -14.980 1.00 78.31 85 HIS A C 1
ATOM 675 O O . HIS A 1 85 ? 7.268 -8.233 -15.469 1.00 78.31 85 HIS A O 1
ATOM 681 N N . TRP A 1 86 ? 7.398 -6.882 -13.695 1.00 81.88 86 TRP A N 1
ATOM 682 C CA . TRP A 1 86 ? 7.849 -7.932 -12.802 1.00 81.88 86 TRP A CA 1
ATOM 683 C C . TRP A 1 86 ? 6.730 -8.933 -12.487 1.00 81.88 86 TRP A C 1
ATOM 685 O O . TRP A 1 86 ? 5.572 -8.546 -12.275 1.00 81.88 86 TRP A O 1
ATOM 695 N N . PRO A 1 87 ? 7.057 -10.237 -12.424 1.00 80.62 87 PRO A N 1
ATOM 696 C CA . PRO A 1 87 ? 6.094 -11.257 -12.045 1.00 80.62 87 PRO A CA 1
ATOM 697 C C . PRO A 1 87 ? 5.674 -11.044 -10.585 1.00 80.62 87 PRO A C 1
ATOM 699 O O . PRO A 1 87 ? 6.515 -11.010 -9.694 1.00 80.62 87 PRO A O 1
ATOM 702 N N . GLY A 1 88 ? 4.369 -10.913 -10.341 1.00 83.00 88 GLY A N 1
ATOM 703 C CA . GLY A 1 88 ? 3.823 -10.674 -8.996 1.00 83.00 88 GLY A CA 1
ATOM 704 C C . GLY A 1 88 ? 3.142 -9.317 -8.801 1.00 83.00 88 GLY A C 1
ATOM 705 O O . GLY A 1 88 ? 2.394 -9.176 -7.834 1.00 83.00 88 GLY A O 1
ATOM 706 N N . ALA A 1 89 ? 3.268 -8.395 -9.764 1.00 85.56 89 ALA A N 1
ATOM 707 C CA . ALA A 1 89 ? 2.647 -7.065 -9.720 1.00 85.56 89 ALA A CA 1
ATOM 708 C C . ALA A 1 89 ? 1.155 -7.099 -9.362 1.00 85.56 89 ALA A C 1
ATOM 710 O O . ALA A 1 89 ? 0.674 -6.383 -8.482 1.00 85.56 89 ALA A O 1
ATOM 711 N N . ASP A 1 90 ? 0.409 -7.983 -10.024 1.00 88.50 90 ASP A N 1
ATOM 712 C CA . ASP A 1 90 ? -1.026 -8.128 -9.791 1.00 88.50 90 ASP A CA 1
ATOM 713 C C . ASP A 1 90 ? -1.344 -8.637 -8.389 1.00 88.50 90 ASP A C 1
ATOM 715 O O . ASP A 1 90 ? -2.338 -8.225 -7.794 1.00 88.50 90 ASP A O 1
ATOM 719 N N . LEU A 1 91 ? -0.486 -9.487 -7.829 1.00 91.06 91 LEU A N 1
ATOM 720 C CA . LEU A 1 91 ? -0.684 -10.064 -6.508 1.00 91.06 91 LEU A CA 1
ATOM 721 C C . LEU A 1 91 ? -0.499 -8.995 -5.423 1.00 91.06 91 LEU A C 1
ATOM 723 O O . LEU A 1 91 ? -1.357 -8.863 -4.547 1.00 91.06 91 LEU A O 1
ATOM 727 N N . HIS A 1 92 ? 0.542 -8.163 -5.532 1.00 86.38 92 HIS A N 1
ATOM 728 C CA . HIS A 1 92 ? 0.747 -7.019 -4.638 1.00 86.38 92 HIS A CA 1
ATOM 729 C C . HIS A 1 92 ? -0.347 -5.953 -4.784 1.00 86.38 92 HIS A C 1
ATOM 731 O O . HIS A 1 92 ? -0.855 -5.457 -3.774 1.00 86.38 92 HIS A O 1
ATOM 737 N N . LEU A 1 93 ? -0.798 -5.661 -6.010 1.00 87.50 93 LEU A N 1
ATOM 738 C CA . LEU A 1 93 ? -1.925 -4.750 -6.238 1.00 87.50 93 LEU A CA 1
ATOM 739 C C . LEU A 1 93 ? -3.225 -5.272 -5.618 1.00 87.50 93 LEU A C 1
ATOM 741 O O . LEU A 1 93 ? -3.968 -4.500 -5.011 1.00 87.50 93 LEU A O 1
ATOM 745 N N . ILE A 1 94 ? -3.520 -6.565 -5.759 1.00 93.62 94 ILE A N 1
ATOM 746 C CA . ILE A 1 94 ? -4.713 -7.179 -5.162 1.00 93.62 94 ILE A CA 1
ATOM 747 C C . ILE A 1 94 ? -4.626 -7.125 -3.636 1.00 93.62 94 ILE A C 1
ATOM 749 O O . ILE A 1 94 ? -5.580 -6.679 -3.001 1.00 93.62 94 ILE A O 1
ATOM 753 N N . LEU A 1 95 ? -3.490 -7.504 -3.046 1.00 92.00 95 LEU A N 1
ATOM 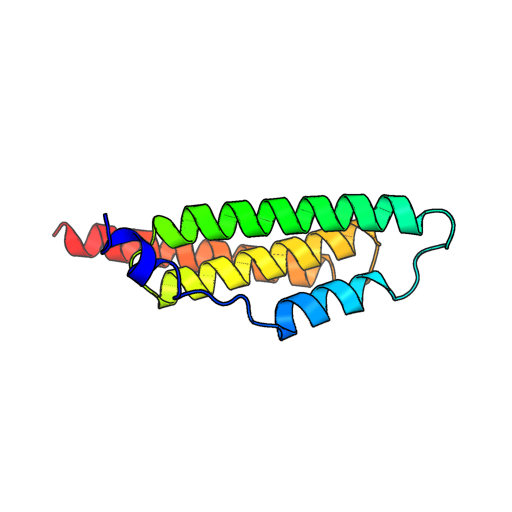754 C CA . LEU A 1 95 ? -3.265 -7.426 -1.598 1.00 92.00 95 LEU A CA 1
ATOM 755 C C . LEU A 1 95 ? -3.477 -6.008 -1.062 1.00 92.00 95 LEU A C 1
ATOM 757 O O . LEU A 1 95 ? -4.221 -5.819 -0.098 1.00 92.00 95 LEU A O 1
ATOM 761 N N . GLY A 1 96 ? -2.889 -5.009 -1.722 1.00 89.19 96 GLY A N 1
ATOM 762 C CA . GLY A 1 96 ? -3.064 -3.605 -1.362 1.00 89.19 96 GLY A CA 1
ATOM 763 C C . GLY A 1 96 ? -4.523 -3.150 -1.443 1.00 89.19 96 GLY A C 1
ATOM 764 O O . GLY A 1 96 ? -5.021 -2.509 -0.517 1.00 89.19 96 GLY A O 1
ATOM 765 N N . LYS A 1 97 ? -5.252 -3.540 -2.500 1.00 90.81 97 LYS A N 1
ATOM 766 C CA . LYS A 1 97 ? -6.686 -3.229 -2.658 1.00 90.81 97 LYS A CA 1
ATOM 767 C C . LYS A 1 97 ? -7.543 -3.888 -1.581 1.00 90.81 97 LYS A C 1
ATOM 769 O O . LYS A 1 97 ? -8.414 -3.232 -1.017 1.00 90.81 97 LYS A O 1
ATOM 774 N N . VAL A 1 98 ? -7.304 -5.165 -1.288 1.00 94.31 98 VAL A N 1
ATOM 775 C CA . VAL A 1 98 ? -8.066 -5.919 -0.282 1.00 94.31 98 VAL A CA 1
ATOM 776 C C . VAL A 1 98 ? -7.870 -5.312 1.104 1.00 94.31 98 VAL A C 1
ATOM 778 O O . VAL A 1 98 ? -8.855 -5.070 1.799 1.00 94.31 98 VAL A O 1
ATOM 781 N N . LEU A 1 99 ? -6.626 -5.004 1.486 1.00 89.00 99 LEU A N 1
ATOM 782 C CA . LEU A 1 99 ? -6.328 -4.347 2.761 1.00 89.00 99 LEU A CA 1
ATOM 783 C C . LEU A 1 99 ? -6.995 -2.968 2.857 1.00 89.00 99 LEU A C 1
ATOM 785 O O . LEU A 1 99 ? -7.593 -2.648 3.887 1.00 89.00 99 LEU A O 1
ATOM 789 N N . LEU A 1 100 ? -6.970 -2.190 1.770 1.00 87.62 100 LEU A N 1
ATOM 790 C CA . LEU A 1 100 ? -7.587 -0.866 1.731 1.00 87.62 100 LEU A CA 1
ATOM 791 C C . LEU A 1 100 ? -9.107 -0.949 1.918 1.00 87.62 100 LEU A C 1
ATOM 793 O O . LEU A 1 100 ? -9.668 -0.247 2.759 1.00 87.62 100 LEU A O 1
ATOM 797 N N . ILE A 1 101 ? -9.771 -1.843 1.181 1.00 90.06 101 ILE A N 1
ATOM 798 C CA . ILE A 1 101 ? -11.220 -2.063 1.281 1.00 90.06 101 ILE A CA 1
ATOM 799 C C . ILE A 1 101 ? -11.594 -2.550 2.683 1.00 90.06 101 ILE A C 1
ATOM 801 O O . ILE A 1 101 ? -12.513 -2.003 3.294 1.00 90.06 101 ILE A O 1
ATOM 805 N N . ALA A 1 102 ? -10.866 -3.531 3.223 1.00 88.50 102 ALA A N 1
ATOM 806 C CA . ALA A 1 102 ? -11.115 -4.053 4.563 1.00 88.50 102 ALA A CA 1
ATOM 807 C C . ALA A 1 102 ? -11.006 -2.947 5.624 1.00 88.50 102 ALA A C 1
ATOM 809 O O . ALA A 1 102 ? -11.885 -2.819 6.480 1.00 88.50 102 ALA A O 1
ATOM 810 N N . CYS A 1 103 ? -9.981 -2.094 5.535 1.00 85.69 103 CYS A N 1
ATOM 811 C CA . CYS A 1 103 ? -9.818 -0.987 6.470 1.00 85.69 103 CYS A CA 1
ATOM 812 C C . CYS A 1 103 ? -10.948 0.047 6.362 1.00 85.69 103 CYS A C 1
ATOM 814 O O . CYS A 1 103 ? -11.416 0.545 7.389 1.00 85.69 103 CYS A O 1
ATOM 816 N N . LEU A 1 104 ? -11.407 0.367 5.148 1.00 85.88 104 LEU A N 1
ATOM 817 C CA . LEU A 1 104 ? -12.516 1.303 4.941 1.00 85.88 104 LEU A CA 1
ATOM 818 C C . LEU A 1 104 ? -13.832 0.756 5.500 1.00 85.88 104 LEU A C 1
ATOM 820 O O . LEU A 1 104 ? -14.537 1.482 6.197 1.00 85.88 104 LEU A O 1
ATOM 824 N N . ILE A 1 105 ? -14.129 -0.525 5.273 1.00 87.88 105 ILE A N 1
ATOM 825 C CA . ILE A 1 105 ? -15.335 -1.176 5.805 1.00 87.88 105 ILE A CA 1
ATOM 826 C C . ILE A 1 105 ? -15.330 -1.145 7.338 1.00 87.88 105 ILE A C 1
ATOM 828 O O . ILE A 1 105 ? -16.308 -0.713 7.948 1.00 87.88 105 ILE A O 1
ATOM 832 N N . ILE A 1 106 ? -14.216 -1.527 7.972 1.00 85.38 106 ILE A N 1
ATOM 833 C CA . ILE A 1 106 ? -14.070 -1.480 9.437 1.00 85.38 106 ILE A CA 1
ATOM 834 C C . ILE A 1 106 ? -14.208 -0.038 9.950 1.00 85.38 106 ILE A C 1
ATOM 836 O O . ILE A 1 106 ? -14.856 0.205 10.970 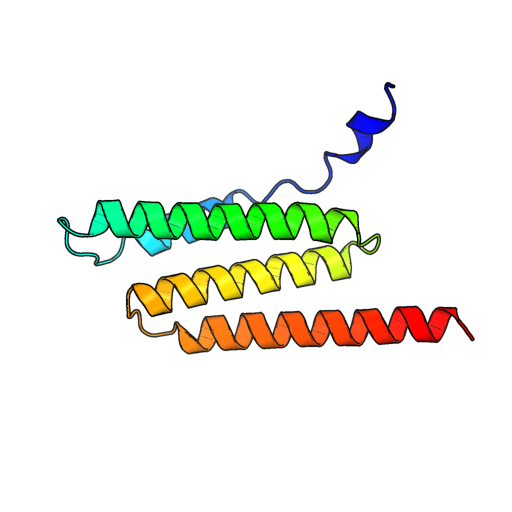1.00 85.38 106 ILE A O 1
ATOM 840 N N . GLY A 1 107 ? -13.637 0.932 9.228 1.00 80.88 107 GLY A N 1
ATOM 841 C CA . GLY A 1 107 ? -13.800 2.362 9.491 1.00 80.88 107 GLY A CA 1
ATOM 842 C C . GLY A 1 107 ? -15.261 2.798 9.504 1.00 80.88 107 GLY A C 1
ATOM 843 O O . GLY A 1 107 ? -15.715 3.390 10.485 1.00 80.88 107 GLY A O 1
ATOM 844 N N . CYS A 1 108 ? -16.008 2.457 8.455 1.00 79.62 108 CYS A N 1
ATOM 845 C CA . CYS A 1 108 ? -17.433 2.751 8.350 1.00 79.62 108 CYS A CA 1
ATOM 846 C C . CYS A 1 108 ? -18.229 2.109 9.494 1.00 79.62 108 CYS A C 1
ATOM 848 O O . CYS A 1 108 ? -18.998 2.808 10.152 1.00 79.62 108 CYS A O 1
ATOM 850 N N . ILE A 1 109 ? -18.006 0.824 9.791 1.00 85.38 109 ILE A N 1
ATOM 851 C CA . ILE A 1 109 ? -18.712 0.107 10.868 1.00 85.38 109 ILE A CA 1
ATOM 852 C C . ILE A 1 109 ? -18.505 0.798 12.221 1.00 85.38 109 ILE A C 1
ATOM 854 O O . ILE A 1 109 ? -19.472 1.046 12.939 1.00 85.38 109 ILE A O 1
ATOM 858 N N . ILE A 1 110 ? -17.267 1.170 12.561 1.00 81.50 110 ILE A N 1
ATOM 859 C CA . ILE A 1 110 ? -16.961 1.846 13.834 1.00 81.50 110 ILE A CA 1
ATOM 860 C C . ILE A 1 110 ? -17.655 3.210 13.928 1.00 81.50 110 ILE A C 1
AT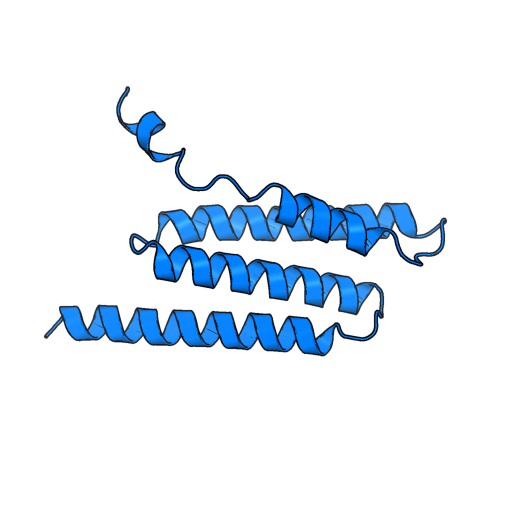OM 862 O O . ILE A 1 110 ? -18.133 3.582 14.999 1.00 81.50 110 ILE A O 1
ATOM 866 N N . ILE A 1 111 ? -17.720 3.965 12.829 1.00 78.62 111 ILE A N 1
ATOM 867 C CA . ILE A 1 111 ? -18.393 5.271 12.805 1.00 78.62 111 ILE A CA 1
ATOM 868 C C . ILE A 1 111 ? -19.903 5.107 13.007 1.00 78.62 111 ILE A C 1
ATOM 870 O O . ILE A 1 111 ? -20.485 5.836 13.810 1.00 78.62 111 ILE A O 1
ATOM 874 N N . PHE A 1 112 ? -20.531 4.151 12.316 1.00 79.69 112 PHE A N 1
ATOM 875 C CA . PHE A 1 112 ? -21.964 3.884 12.460 1.00 79.69 112 PHE A CA 1
ATOM 876 C C . PHE A 1 112 ? -22.315 3.337 13.848 1.00 79.69 112 PHE A C 1
ATOM 878 O O . PHE A 1 112 ? -23.296 3.779 14.437 1.00 79.69 112 PHE A O 1
ATOM 885 N N . SER A 1 113 ? -21.478 2.468 14.421 1.00 77.62 113 SER A N 1
ATOM 886 C CA . SER A 1 113 ? -21.686 1.913 15.765 1.00 77.62 113 SER A CA 1
ATOM 887 C C . SER A 1 113 ? -21.597 2.952 16.884 1.00 77.62 113 SER A C 1
ATOM 889 O O . SER A 1 113 ? -22.150 2.716 17.948 1.00 77.62 113 SER A O 1
ATOM 891 N N . LYS A 1 114 ? -20.892 4.073 16.684 1.00 68.88 114 LYS A N 1
ATOM 892 C CA . LYS A 1 114 ? -20.791 5.155 17.681 1.00 68.88 114 LYS A CA 1
ATOM 893 C C . LYS A 1 114 ? -21.922 6.184 17.596 1.00 68.88 114 LYS A C 1
ATOM 895 O O . LYS A 1 114 ? -21.954 7.101 18.411 1.00 68.88 114 LYS A O 1
ATOM 900 N N . LYS A 1 115 ? -22.776 6.095 16.573 1.00 57.28 115 LYS A N 1
ATOM 901 C CA . LYS A 1 115 ? -23.905 7.011 16.346 1.00 57.28 115 LYS A CA 1
ATOM 902 C C . LYS A 1 115 ? -25.249 6.472 16.855 1.00 57.28 115 LYS A C 1
ATOM 904 O O . LYS A 1 115 ? -26.221 7.220 16.805 1.00 57.28 115 LYS A O 1
ATOM 909 N N . ILE A 1 116 ? -25.291 5.216 17.297 1.00 50.78 116 ILE A N 1
ATOM 910 C CA . ILE A 1 116 ? -26.417 4.576 17.994 1.00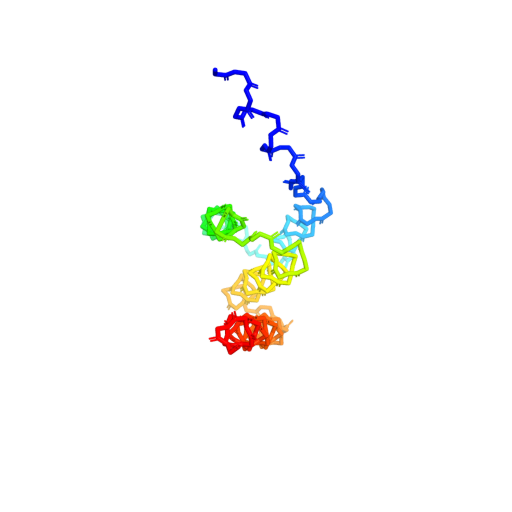 50.78 116 ILE A CA 1
ATOM 911 C C . ILE A 1 116 ? -26.113 4.627 19.489 1.00 50.78 116 ILE A C 1
ATOM 913 O O . ILE A 1 116 ? -27.045 4.935 20.259 1.00 50.78 116 ILE A O 1
#

Sequence (116 aa):
MKFIFAKVNRYKIPPFVILLVVGLTSIGADLNVLPFMLIIAFIEILIYLFFVSTIGWLIKNDLQAISLNLSFVFLGIGSLEKIMHWPGADLHLILGKVLLIACLIIGCIIIFSKKI